Protein AF-A0A941DQD2-F1 (afdb_monomer)

Nearest PDB structures (foldseek):
  4eqq-assembly1_B  TM=7.097E-01  e=6.346E+00  Streptococcus phage TP-J34

Foldseek 3Di:
DDPPPPPCDDDLVNCQVVLCVVQVDHLVVLLVVLVVPPPDDLVVQLVCCCPVRVDDSSNSNSSSD

pLDDT: mean 90.11, std 15.15, range [45.09, 98.38]

Organism: NCBI:txid2828733

Mean predicted aligned error: 5.56 Å

Structure (mmCIF, N/CA/C/O backbone):
data_AF-A0A941DQD2-F1
#
_entry.id   AF-A0A941DQD2-F1
#
loop_
_atom_site.group_PDB
_atom_site.id
_atom_site.type_symbol
_atom_site.label_atom_id
_atom_site.label_alt_id
_atom_site.label_comp_id
_atom_site.label_asym_id
_atom_site.label_entity_id
_atom_site.label_seq_id
_atom_site.pdbx_PDB_ins_code
_atom_site.Cartn_x
_atom_site.Cartn_y
_atom_site.Cartn_z
_atom_site.occupancy
_atom_site.B_iso_or_equiv
_atom_site.auth_seq_id
_atom_site.auth_comp_id
_atom_site.auth_asym_id
_atom_site.auth_atom_id
_atom_site.pdbx_PDB_model_num
ATOM 1 N N . MET A 1 1 ? -19.201 -1.891 31.869 1.00 45.09 1 MET A N 1
ATOM 2 C CA . MET A 1 1 ? -17.829 -1.438 31.561 1.00 45.09 1 MET A CA 1
ATOM 3 C C . MET A 1 1 ? -17.298 -2.329 30.452 1.00 45.09 1 MET A C 1
ATOM 5 O O . MET A 1 1 ? -16.966 -3.470 30.729 1.00 45.09 1 MET A O 1
ATOM 9 N N . LEU A 1 2 ? -17.316 -1.865 29.203 1.00 46.12 2 LEU A N 1
ATOM 10 C CA . LEU A 1 2 ? -16.664 -2.562 28.093 1.00 46.12 2 LEU A CA 1
ATOM 11 C C . LEU A 1 2 ? -15.401 -1.762 27.792 1.00 46.12 2 LEU A C 1
ATOM 13 O O . LEU A 1 2 ? -15.483 -0.624 27.340 1.00 46.12 2 LEU A O 1
ATOM 17 N N . ALA A 1 3 ? -14.250 -2.309 28.169 1.00 48.06 3 ALA A N 1
ATOM 18 C CA . ALA A 1 3 ? -12.972 -1.743 27.783 1.00 48.06 3 ALA A CA 1
ATOM 19 C C . ALA A 1 3 ? -12.791 -2.005 26.284 1.00 48.06 3 ALA A C 1
ATOM 21 O O . ALA A 1 3 ? -12.488 -3.129 25.890 1.00 48.06 3 ALA A O 1
ATOM 22 N N . ASP A 1 4 ? -12.999 -0.978 25.463 1.00 52.50 4 ASP A N 1
ATOM 23 C CA . ASP A 1 4 ? -12.531 -0.962 24.080 1.00 52.50 4 ASP A CA 1
ATOM 24 C C . ASP A 1 4 ? -10.999 -0.896 24.119 1.00 52.50 4 ASP A C 1
ATOM 26 O O . ASP A 1 4 ? -10.383 0.168 24.227 1.00 52.50 4 ASP A O 1
ATOM 30 N N . LYS A 1 5 ? -10.357 -2.066 24.168 1.00 48.94 5 LYS A N 1
ATOM 31 C CA . LYS A 1 5 ? -8.922 -2.173 23.920 1.00 48.94 5 LYS A CA 1
ATOM 32 C C . LYS A 1 5 ? -8.733 -1.990 22.421 1.00 48.94 5 LYS A C 1
ATOM 34 O O . LYS A 1 5 ? -8.712 -2.963 21.677 1.00 48.94 5 LYS A O 1
ATOM 39 N N . SER A 1 6 ? -8.568 -0.740 21.996 1.00 53.25 6 SER A N 1
ATOM 40 C CA . SER A 1 6 ? -7.915 -0.445 20.725 1.00 53.25 6 SER A CA 1
ATOM 41 C C . SER A 1 6 ? -6.500 -1.020 20.795 1.00 53.25 6 SER A C 1
ATOM 43 O O . SER A 1 6 ? -5.579 -0.432 21.369 1.00 53.25 6 SER A O 1
ATOM 45 N N . GLU A 1 7 ? -6.333 -2.241 20.289 1.00 60.78 7 GLU A N 1
ATOM 46 C CA . GLU A 1 7 ? -5.014 -2.792 20.031 1.00 60.78 7 GLU A CA 1
ATOM 47 C C . GLU A 1 7 ? -4.295 -1.782 19.140 1.00 60.78 7 GLU A C 1
ATOM 49 O O . GLU A 1 7 ? -4.731 -1.482 18.027 1.00 60.78 7 GLU A O 1
ATOM 54 N N . LYS A 1 8 ? -3.241 -1.156 19.674 1.00 64.06 8 LYS A N 1
ATOM 55 C CA . LYS A 1 8 ? -2.447 -0.195 18.915 1.00 64.06 8 LYS A CA 1
ATOM 56 C C . LYS A 1 8 ? -1.848 -0.951 17.738 1.00 64.06 8 LYS A C 1
ATOM 58 O O . LYS A 1 8 ? -0.903 -1.714 17.922 1.00 64.06 8 LYS A O 1
ATOM 63 N N . VAL A 1 9 ? -2.403 -0.752 16.549 1.00 71.44 9 VAL A N 1
ATOM 64 C CA . VAL A 1 9 ? -1.834 -1.301 15.323 1.00 71.44 9 VAL A CA 1
ATOM 65 C C . VAL A 1 9 ? -0.465 -0.649 15.135 1.00 71.44 9 VAL A C 1
ATOM 67 O O . VAL A 1 9 ? -0.351 0.576 15.101 1.00 71.44 9 VAL A O 1
ATOM 70 N N . GLN A 1 10 ? 0.584 -1.464 15.087 1.00 75.31 10 GLN A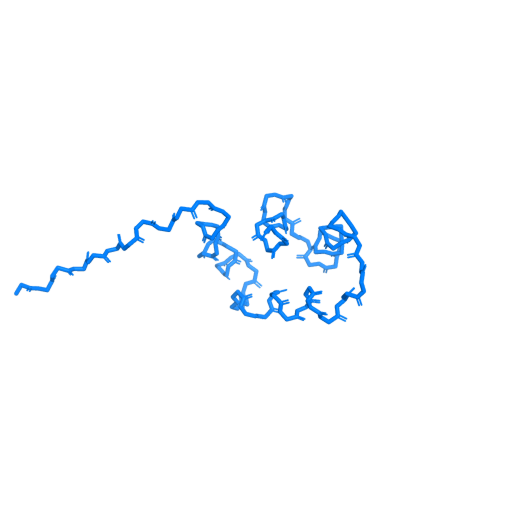 N 1
ATOM 71 C CA . GLN A 1 10 ? 1.970 -1.019 14.938 1.00 75.31 10 GLN A CA 1
ATOM 72 C C . GLN A 1 10 ? 2.492 -1.388 13.545 1.00 75.31 10 GLN A C 1
ATOM 74 O O . GLN A 1 10 ? 1.983 -2.304 12.903 1.00 75.31 10 GLN A O 1
ATOM 79 N N . GLY A 1 11 ? 3.522 -0.680 13.076 1.00 82.38 11 GLY A N 1
ATOM 80 C CA . GLY A 1 11 ? 4.168 -0.973 11.793 1.00 82.38 11 GLY A CA 1
ATOM 81 C C . GLY A 1 11 ? 3.313 -0.610 10.567 1.00 82.38 11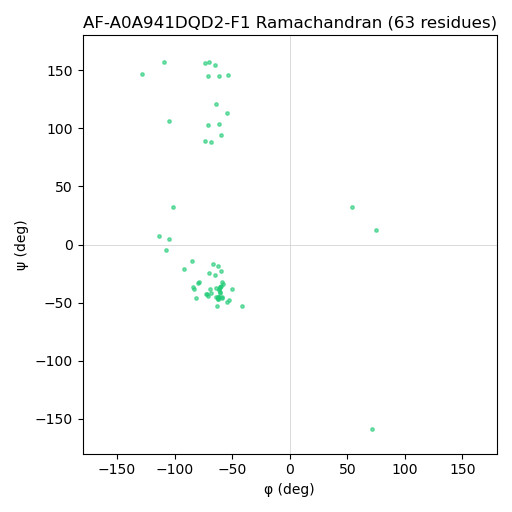 GLY A C 1
ATOM 82 O O . GLY A 1 11 ? 2.420 0.233 10.679 1.00 82.38 11 GLY A O 1
ATOM 83 N N . PRO A 1 12 ? 3.578 -1.210 9.392 1.00 85.12 12 PRO A N 1
ATOM 84 C 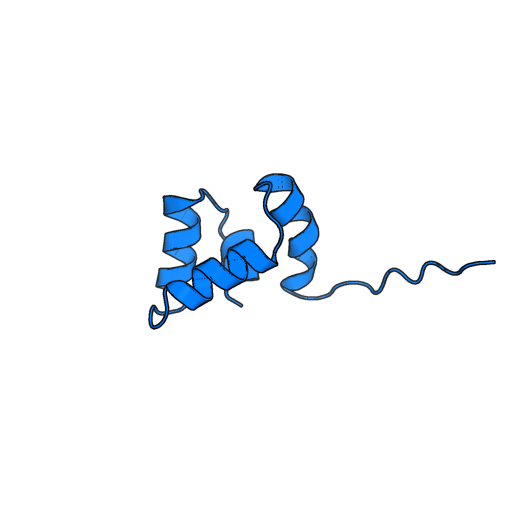CA . PRO A 1 12 ? 2.849 -0.945 8.145 1.00 85.12 12 PRO A CA 1
ATOM 85 C C . PRO A 1 12 ? 1.323 -1.010 8.281 1.00 85.12 12 PRO A C 1
ATOM 87 O O . PRO A 1 12 ? 0.620 -0.143 7.768 1.00 85.12 12 PRO A O 1
ATOM 90 N N . ALA A 1 13 ? 0.815 -1.955 9.077 1.00 88.62 13 ALA A N 1
ATOM 91 C CA . ALA A 1 13 ? -0.617 -2.119 9.318 1.00 88.62 13 ALA A CA 1
ATOM 92 C C . ALA A 1 13 ? -1.284 -0.878 9.946 1.00 88.62 13 ALA A C 1
ATOM 94 O O . ALA A 1 13 ? -2.482 -0.664 9.766 1.00 88.62 13 ALA A O 1
ATOM 95 N N . SER A 1 14 ? -0.523 -0.009 10.629 1.00 91.06 14 SER A N 1
ATOM 96 C CA . SER A 1 14 ? -1.047 1.252 11.185 1.00 91.06 14 SER A CA 1
ATOM 97 C C . SER A 1 14 ? -1.561 2.217 10.109 1.00 91.06 14 SER A C 1
ATOM 99 O O . SER A 1 14 ? -2.366 3.100 10.405 1.00 91.06 14 SER A O 1
ATOM 101 N N . TYR A 1 15 ? -1.148 2.024 8.852 1.00 92.75 15 TYR A N 1
ATOM 102 C CA . TYR A 1 15 ? -1.628 2.789 7.707 1.00 92.75 15 TYR A CA 1
ATOM 103 C C . TYR A 1 15 ? -2.932 2.239 7.120 1.00 92.75 15 TYR A C 1
ATOM 105 O O . TYR A 1 15 ? -3.576 2.943 6.349 1.00 92.75 15 TYR A O 1
ATOM 113 N N . PHE A 1 16 ? -3.368 1.020 7.454 1.00 95.12 16 PHE A N 1
ATOM 114 C CA . PHE A 1 16 ? -4.531 0.412 6.793 1.00 95.12 16 PHE A CA 1
ATOM 115 C C . PHE A 1 16 ? -5.811 1.247 6.940 1.00 95.12 16 PHE A C 1
ATOM 117 O O . PHE A 1 16 ? -6.421 1.538 5.910 1.00 95.12 16 PHE A O 1
ATOM 124 N N . PRO A 1 17 ? -6.166 1.779 8.129 1.00 95.75 17 PRO A N 1
ATOM 125 C CA . PRO A 1 17 ? -7.353 2.624 8.250 1.00 95.75 17 PRO A CA 1
ATOM 126 C C . PRO A 1 17 ? -7.300 3.885 7.371 1.00 95.75 17 PRO A C 1
ATOM 128 O O . PRO A 1 17 ? -8.321 4.328 6.844 1.00 95.75 17 PRO A O 1
ATOM 131 N N . SER A 1 18 ? -6.120 4.491 7.191 1.00 96.81 18 SER A N 1
ATOM 132 C CA . SER A 1 18 ? -5.974 5.685 6.348 1.00 96.81 18 SER A CA 1
ATOM 133 C C . SER A 1 18 ? -5.946 5.348 4.856 1.00 96.81 18 SER A C 1
ATOM 135 O O . SER A 1 18 ? -6.453 6.134 4.055 1.00 96.81 18 SER A O 1
ATOM 137 N N . ILE A 1 19 ? -5.412 4.184 4.480 1.00 97.88 19 ILE A N 1
ATOM 138 C CA . ILE A 1 19 ? -5.443 3.642 3.117 1.00 97.88 19 ILE A CA 1
ATOM 139 C C . ILE A 1 19 ? -6.887 3.373 2.700 1.00 97.88 19 ILE A C 1
ATOM 141 O O . ILE A 1 19 ? -7.328 3.908 1.685 1.00 97.88 19 ILE A O 1
ATOM 145 N N . GLU A 1 20 ? -7.652 2.634 3.503 1.00 97.81 20 GLU A N 1
ATOM 146 C CA . GLU A 1 20 ? -9.061 2.341 3.211 1.00 97.81 20 GLU A CA 1
ATOM 147 C C . GLU A 1 20 ? -9.876 3.631 3.092 1.00 97.81 20 GLU A C 1
ATOM 149 O O . GLU A 1 20 ? -10.595 3.834 2.113 1.00 97.81 20 GLU A O 1
ATOM 154 N N . LYS A 1 21 ? -9.684 4.568 4.030 1.00 97.94 21 LYS A N 1
ATOM 155 C CA . LYS A 1 21 ? -10.347 5.877 3.99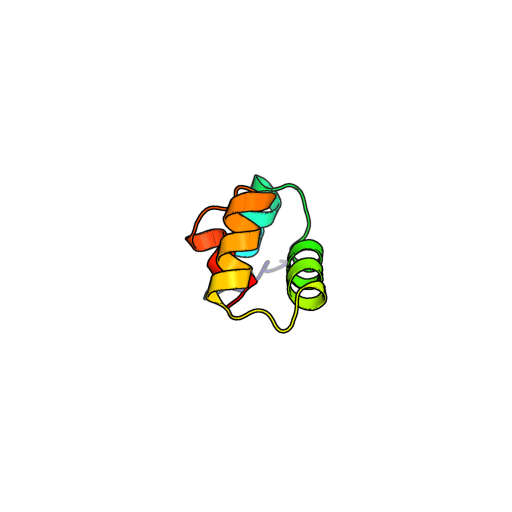5 1.00 97.94 21 LYS A CA 1
ATOM 156 C C . LYS A 1 21 ? -9.992 6.696 2.750 1.00 97.94 21 LYS A C 1
ATOM 158 O O . LYS A 1 21 ? -10.845 7.423 2.247 1.00 97.94 21 LYS A O 1
ATOM 163 N N . LYS A 1 22 ? -8.740 6.644 2.284 1.00 98.12 22 LYS A N 1
ATOM 164 C CA . LYS A 1 22 ? -8.261 7.469 1.164 1.00 98.12 22 LYS A CA 1
ATOM 165 C C . LYS A 1 22 ? -8.586 6.868 -0.202 1.00 98.12 22 LYS A C 1
ATOM 167 O O . LYS A 1 22 ? -8.882 7.626 -1.120 1.00 98.12 22 LYS A O 1
ATOM 172 N N . TYR A 1 23 ? -8.497 5.547 -0.341 1.00 97.62 23 TYR A N 1
ATOM 173 C CA . TYR A 1 23 ? -8.619 4.856 -1.630 1.00 97.62 23 TYR A CA 1
ATOM 174 C C . TYR A 1 23 ? -9.936 4.087 -1.792 1.00 97.62 23 TYR A C 1
ATOM 176 O O . TYR A 1 23 ? -10.211 3.578 -2.873 1.00 97.62 23 TYR A O 1
ATOM 184 N N . GLY A 1 24 ? -10.771 4.028 -0.750 1.00 97.69 24 GLY A N 1
ATOM 185 C CA . GLY A 1 24 ? -12.159 3.571 -0.841 1.00 97.69 24 GLY A CA 1
ATOM 186 C C . GLY A 1 24 ? -12.345 2.061 -0.990 1.00 97.69 24 GLY A C 1
ATOM 187 O O . GLY A 1 24 ? -13.448 1.627 -1.303 1.00 97.69 24 GLY A O 1
ATOM 188 N N . GLN A 1 25 ? -11.296 1.268 -0.774 1.00 98.31 25 GLN A N 1
ATOM 189 C CA . GLN A 1 25 ? -11.342 -0.196 -0.833 1.00 98.31 25 GLN A CA 1
ATOM 190 C C . GLN A 1 25 ? -10.753 -0.800 0.444 1.00 98.31 25 GLN A C 1
ATOM 192 O O . GLN A 1 25 ? -9.803 -0.216 0.980 1.00 98.31 25 GLN A O 1
ATOM 197 N N . PRO A 1 26 ? -11.265 -1.958 0.906 1.00 97.94 26 PRO A N 1
ATOM 198 C CA . PRO A 1 26 ? -10.743 -2.649 2.082 1.00 97.94 26 PRO A CA 1
ATOM 199 C C . PRO A 1 26 ? -9.308 -3.136 1.854 1.00 97.94 26 PRO A C 1
ATOM 201 O O . PRO A 1 26 ? -8.929 -3.437 0.723 1.00 97.94 26 PRO A O 1
ATOM 204 N N . ILE A 1 27 ? -8.512 -3.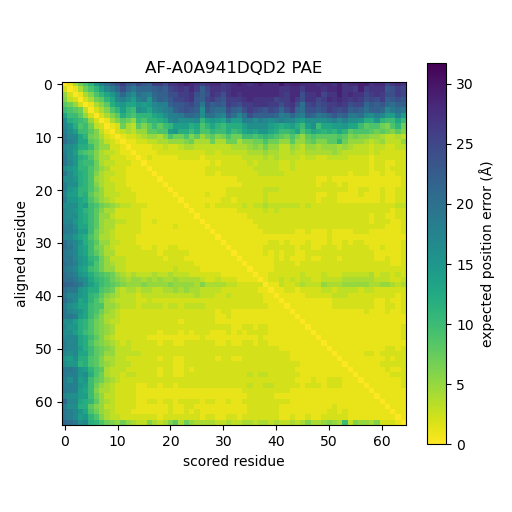301 2.913 1.00 97.06 27 ILE A N 1
ATOM 205 C CA . ILE A 1 27 ? -7.106 -3.716 2.772 1.00 97.06 27 ILE A CA 1
ATOM 206 C C . ILE A 1 27 ? -6.941 -5.053 2.033 1.00 97.06 27 ILE A C 1
ATOM 208 O O . ILE A 1 27 ? -6.020 -5.210 1.235 1.00 97.06 27 ILE A O 1
ATOM 212 N N . ALA A 1 28 ? -7.890 -5.976 2.213 1.00 97.56 28 ALA A N 1
ATOM 213 C CA . ALA A 1 28 ? -7.915 -7.262 1.520 1.00 97.56 28 ALA A CA 1
ATOM 214 C C . ALA A 1 28 ? -7.957 -7.121 -0.013 1.00 97.56 28 ALA A C 1
ATOM 216 O O . ALA A 1 28 ? -7.373 -7.939 -0.715 1.00 97.56 28 ALA A O 1
ATOM 217 N N . HIS A 1 29 ? -8.601 -6.072 -0.537 1.00 98.31 29 HIS A N 1
ATOM 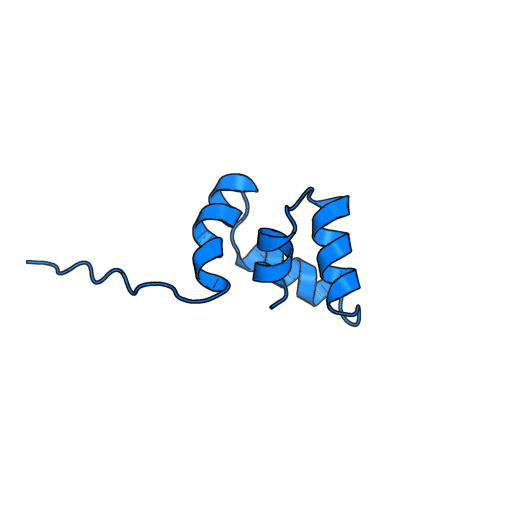218 C CA . HIS A 1 29 ? -8.609 -5.789 -1.973 1.00 98.31 29 HIS A CA 1
ATOM 219 C C . HIS A 1 29 ? -7.198 -5.473 -2.484 1.00 98.31 29 HIS A C 1
ATOM 221 O O . HIS A 1 29 ? -6.765 -6.013 -3.499 1.00 98.31 29 HIS A O 1
ATOM 227 N N . TRP A 1 30 ? -6.462 -4.632 -1.756 1.00 98.12 30 TRP A N 1
ATOM 228 C CA . TRP A 1 30 ? -5.108 -4.227 -2.133 1.00 98.12 30 TRP A CA 1
ATOM 229 C C . TRP A 1 30 ? -4.100 -5.371 -2.023 1.00 98.12 30 TRP A C 1
ATOM 231 O O . TRP A 1 30 ? -3.245 -5.516 -2.894 1.00 98.12 30 TRP A O 1
ATOM 241 N N . ILE A 1 31 ? -4.232 -6.209 -0.992 1.00 97.44 31 ILE A N 1
ATOM 242 C CA . ILE A 1 31 ? -3.419 -7.422 -0.828 1.00 97.44 31 ILE A CA 1
ATOM 243 C C . ILE A 1 31 ? -3.672 -8.386 -1.994 1.00 97.44 31 ILE A C 1
ATOM 245 O O . ILE A 1 31 ? -2.720 -8.828 -2.630 1.00 9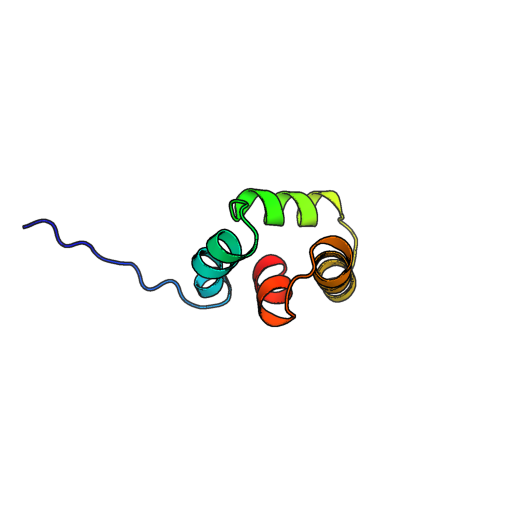7.44 31 ILE A O 1
ATOM 249 N N . ALA A 1 32 ? -4.938 -8.634 -2.349 1.00 98.19 32 ALA A N 1
ATOM 250 C CA . ALA A 1 32 ? -5.285 -9.511 -3.467 1.00 98.19 32 ALA A CA 1
ATOM 251 C C . ALA A 1 32 ? -4.731 -9.006 -4.814 1.00 98.19 32 ALA A C 1
ATOM 253 O O . ALA A 1 32 ? -4.295 -9.807 -5.640 1.00 98.19 32 ALA A O 1
ATOM 254 N N . LEU A 1 33 ? -4.699 -7.685 -5.035 1.00 97.38 33 LEU A N 1
ATOM 255 C CA . LEU A 1 33 ? -4.054 -7.094 -6.213 1.00 97.38 33 LEU A CA 1
ATOM 256 C C . LEU A 1 33 ? -2.549 -7.388 -6.242 1.00 97.38 33 LEU A C 1
ATOM 258 O O . LEU A 1 33 ? -2.021 -7.778 -7.282 1.00 97.38 33 LEU A O 1
ATOM 262 N N . VAL A 1 34 ? -1.855 -7.237 -5.112 1.00 97.25 34 VAL A N 1
ATOM 263 C CA . VAL A 1 34 ? -0.425 -7.563 -5.013 1.00 97.25 34 VAL A CA 1
ATOM 264 C C . VAL A 1 34 ? -0.179 -9.049 -5.283 1.00 97.25 34 VAL A C 1
ATOM 266 O O . VAL A 1 34 ? 0.678 -9.377 -6.103 1.00 97.25 34 VAL A O 1
ATOM 269 N N . GLU A 1 35 ? -0.960 -9.937 -4.667 1.00 97.12 35 GLU A N 1
ATOM 270 C CA . GLU A 1 35 ? -0.852 -11.390 -4.852 1.00 97.12 35 GLU A CA 1
ATOM 271 C C . GLU A 1 35 ? -1.087 -11.812 -6.309 1.00 97.12 35 GLU A C 1
ATOM 273 O O . GLU A 1 35 ? -0.331 -12.621 -6.848 1.00 97.12 35 GLU A O 1
ATOM 278 N N . ALA A 1 36 ? -2.076 -11.214 -6.979 1.00 96.88 36 ALA A N 1
ATOM 279 C CA . ALA A 1 36 ? -2.375 -11.472 -8.387 1.00 96.88 36 ALA A CA 1
ATOM 280 C C . ALA A 1 36 ? -1.272 -10.993 -9.350 1.00 96.88 36 ALA A C 1
ATOM 282 O O . ALA A 1 36 ? -1.244 -11.420 -10.505 1.00 96.88 36 ALA A O 1
ATOM 283 N N . THR A 1 37 ? -0.366 -10.123 -8.889 1.00 94.31 37 THR A N 1
ATOM 284 C CA . THR A 1 37 ? 0.711 -9.537 -9.703 1.00 94.31 37 THR A CA 1
ATOM 285 C C . THR A 1 37 ? 2.084 -10.156 -9.403 1.00 94.31 37 THR A C 1
ATOM 287 O O . THR A 1 37 ? 3.108 -9.735 -9.944 1.00 94.31 37 THR A O 1
ATOM 290 N N . LEU A 1 38 ? 2.157 -11.180 -8.551 1.00 91.62 38 LEU A N 1
ATOM 291 C CA . LEU A 1 38 ? 3.389 -11.948 -8.375 1.00 91.62 38 LEU A CA 1
ATOM 292 C C . LEU A 1 38 ? 3.799 -12.626 -9.702 1.00 91.62 38 LEU A C 1
ATOM 294 O O . LEU A 1 38 ? 2.933 -13.032 -1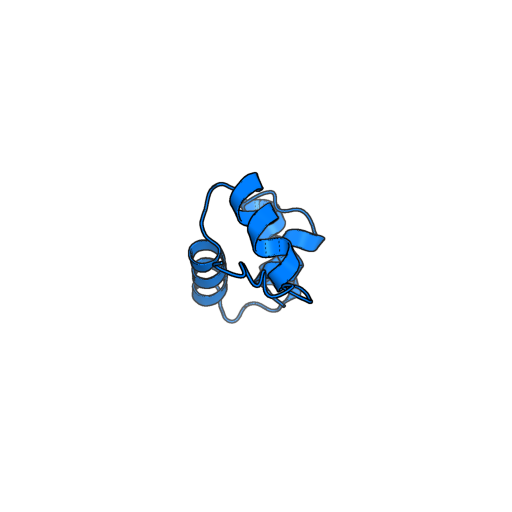0.479 1.00 91.62 38 LEU A O 1
ATOM 298 N N . PRO A 1 39 ? 5.108 -12.762 -9.998 1.00 95.81 39 PRO A N 1
ATOM 299 C CA . PRO A 1 39 ? 6.248 -12.655 -9.083 1.00 95.81 39 PRO A CA 1
ATOM 300 C C . PRO A 1 39 ? 7.004 -11.312 -9.153 1.00 95.81 39 PRO A C 1
ATOM 302 O O . PRO A 1 39 ? 8.225 -11.298 -8.979 1.00 95.81 39 PRO A O 1
ATOM 305 N N . LEU A 1 40 ? 6.332 -10.191 -9.443 1.00 96.00 40 LEU A N 1
ATOM 306 C CA . LEU A 1 40 ? 6.995 -8.882 -9.485 1.00 96.00 40 LEU A CA 1
ATOM 307 C C . LEU A 1 40 ? 7.774 -8.577 -8.194 1.00 96.00 40 LEU A C 1
ATOM 309 O O . LEU A 1 40 ? 7.368 -8.935 -7.087 1.00 96.00 40 LEU A O 1
ATOM 313 N N . ARG A 1 41 ? 8.903 -7.875 -8.332 1.00 96.81 41 ARG A N 1
ATOM 314 C CA . ARG A 1 41 ? 9.730 -7.465 -7.192 1.00 96.81 41 ARG A CA 1
ATOM 315 C C . ARG A 1 41 ? 9.022 -6.387 -6.379 1.00 96.81 41 ARG A C 1
ATOM 317 O O . ARG A 1 41 ? 8.241 -5.602 -6.910 1.00 96.81 41 ARG A O 1
ATOM 324 N N . HIS A 1 42 ? 9.403 -6.261 -5.107 1.00 96.00 42 HIS A N 1
ATOM 325 C CA . HIS A 1 42 ? 8.864 -5.266 -4.165 1.00 96.00 42 HIS A CA 1
ATOM 326 C C . HIS A 1 42 ? 8.668 -3.873 -4.779 1.00 96.00 42 HIS A C 1
ATOM 328 O O . HIS A 1 42 ? 7.579 -3.308 -4.747 1.00 96.00 42 HIS A O 1
ATOM 334 N N . MET A 1 43 ? 9.716 -3.318 -5.394 1.00 96.81 43 MET A N 1
ATOM 335 C CA . MET A 1 43 ? 9.651 -1.971 -5.972 1.00 96.81 43 MET A CA 1
ATOM 336 C C . MET A 1 43 ? 8.775 -1.884 -7.226 1.00 96.81 43 MET A C 1
ATOM 338 O O . MET A 1 43 ? 8.265 -0.807 -7.519 1.00 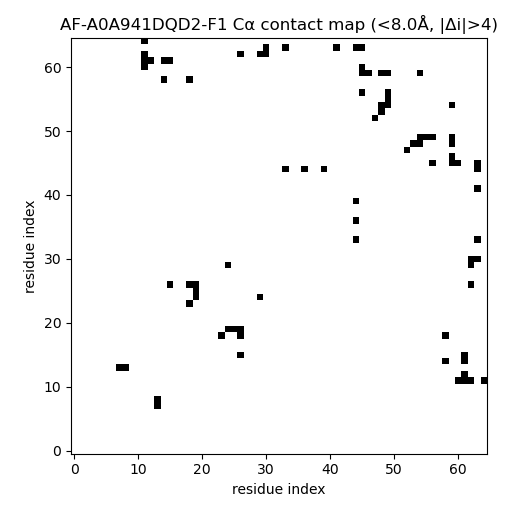96.81 43 MET A O 1
ATOM 342 N N . GLU A 1 44 ? 8.587 -2.984 -7.951 1.00 98.06 44 GLU A N 1
ATOM 343 C CA . GLU A 1 44 ? 7.687 -3.055 -9.107 1.00 98.06 44 GLU A CA 1
ATOM 344 C C . GLU A 1 44 ? 6.226 -3.044 -8.633 1.00 98.06 44 GLU A C 1
ATOM 346 O O . GLU A 1 44 ? 5.434 -2.256 -9.144 1.00 98.06 44 GLU A O 1
ATOM 351 N N . LEU A 1 45 ? 5.902 -3.791 -7.571 1.00 98.31 45 LEU A N 1
ATOM 352 C CA . LEU A 1 45 ? 4.588 -3.759 -6.911 1.00 98.31 45 LEU A CA 1
ATOM 353 C C . LEU A 1 45 ? 4.268 -2.368 -6.342 1.00 98.31 45 LEU A C 1
ATOM 355 O O . LEU A 1 45 ? 3.190 -1.821 -6.573 1.00 98.31 45 LEU A O 1
ATOM 359 N N . VAL A 1 46 ? 5.235 -1.744 -5.658 1.00 97.69 46 VAL A N 1
ATOM 360 C CA . VAL A 1 46 ? 5.090 -0.372 -5.145 1.00 97.69 46 VAL A CA 1
ATOM 361 C C . VAL A 1 46 ? 4.863 0.626 -6.283 1.00 97.69 46 VAL A C 1
ATOM 363 O O . VAL A 1 46 ? 4.057 1.544 -6.132 1.00 97.69 46 VAL A O 1
ATOM 366 N N . GLN A 1 47 ? 5.562 0.491 -7.415 1.00 98.38 47 GLN A N 1
ATOM 367 C CA . GLN A 1 47 ? 5.341 1.380 -8.559 1.00 98.38 47 GLN A CA 1
ATOM 368 C C . GLN A 1 47 ? 3.978 1.156 -9.207 1.00 98.38 47 GLN A C 1
ATOM 370 O O . GLN A 1 47 ? 3.314 2.151 -9.466 1.00 98.38 47 GLN A O 1
ATOM 375 N N . MET A 1 48 ? 3.529 -0.090 -9.376 1.00 98.25 48 MET A N 1
ATOM 376 C CA . MET A 1 48 ? 2.190 -0.405 -9.887 1.00 98.25 48 MET A CA 1
ATOM 377 C C . MET A 1 48 ? 1.101 0.288 -9.052 1.00 98.25 48 MET A C 1
ATOM 379 O O . MET A 1 48 ? 0.287 1.038 -9.592 1.00 98.25 48 MET A O 1
ATOM 383 N N . LEU A 1 49 ? 1.161 0.170 -7.718 1.00 98.31 49 LEU A N 1
ATOM 384 C CA . LEU A 1 49 ? 0.213 0.839 -6.814 1.00 98.31 49 LEU A CA 1
ATOM 385 C C . LEU A 1 49 ? 0.252 2.371 -6.947 1.00 98.31 49 LEU A C 1
ATOM 387 O O . LEU A 1 49 ? -0.777 3.048 -6.869 1.00 98.31 49 LEU A O 1
ATOM 391 N N . LYS A 1 50 ? 1.438 2.943 -7.171 1.00 98.31 50 LYS A N 1
ATOM 392 C CA . LYS A 1 50 ? 1.604 4.386 -7.382 1.00 98.31 50 LYS A CA 1
ATOM 393 C C . LYS A 1 50 ? 1.064 4.846 -8.734 1.00 98.31 50 LYS A C 1
ATOM 395 O O . LYS A 1 50 ? 0.463 5.912 -8.795 1.00 98.31 50 LYS A O 1
ATOM 400 N N . THR A 1 51 ? 1.304 4.104 -9.811 1.00 98.12 51 THR A N 1
ATOM 401 C CA . THR A 1 51 ? 0.945 4.532 -11.169 1.00 98.12 51 THR A CA 1
ATOM 402 C C . THR A 1 51 ? -0.520 4.269 -11.474 1.00 98.12 51 THR A C 1
ATOM 404 O O . THR A 1 51 ? -1.203 5.163 -11.968 1.00 98.12 51 THR A O 1
ATOM 407 N N . GLU A 1 52 ? -1.021 3.084 -11.139 1.00 97.88 52 GLU A N 1
ATOM 408 C CA . GLU A 1 52 ? -2.375 2.656 -11.501 1.00 97.88 52 GLU A CA 1
ATOM 409 C C . GLU A 1 52 ? -3.423 3.157 -10.506 1.00 97.88 52 GLU A C 1
ATOM 411 O O . GLU A 1 52 ? -4.504 3.583 -10.903 1.00 97.88 52 GLU A O 1
ATOM 416 N N . TYR A 1 53 ? -3.077 3.194 -9.216 1.00 97.44 53 TYR A N 1
ATOM 417 C CA . TYR A 1 53 ? -4.011 3.540 -8.137 1.00 97.44 53 TYR A CA 1
ATOM 418 C C . TYR A 1 53 ? -3.663 4.859 -7.437 1.00 97.44 53 TYR A C 1
ATOM 420 O O . TYR A 1 53 ? -4.278 5.216 -6.431 1.00 97.44 53 TYR A O 1
ATOM 428 N N . GLN A 1 54 ? -2.680 5.601 -7.966 1.00 97.94 54 GLN A N 1
ATOM 429 C CA . GLN A 1 54 ? -2.266 6.918 -7.463 1.00 97.94 54 GLN A CA 1
ATOM 430 C C . GLN A 1 54 ? -1.926 6.898 -5.963 1.00 97.94 54 GLN A C 1
ATOM 432 O O . GLN A 1 54 ? -2.138 7.867 -5.219 1.00 97.94 54 GLN A O 1
ATOM 437 N N . MET A 1 55 ? -1.399 5.766 -5.484 1.00 98.12 55 MET A N 1
ATOM 438 C CA . MET A 1 55 ? -1.008 5.640 -4.091 1.00 98.12 55 MET A CA 1
ATOM 439 C C . MET A 1 55 ? 0.238 6.471 -3.779 1.00 98.12 55 MET A C 1
ATOM 441 O O . MET A 1 55 ? 1.152 6.607 -4.588 1.00 98.12 55 MET A O 1
ATOM 445 N N . GLY A 1 56 ? 0.296 7.036 -2.569 1.00 97.50 56 GLY A N 1
ATOM 446 C CA . GLY A 1 56 ? 1.515 7.677 -2.074 1.00 97.50 56 GLY A CA 1
ATOM 447 C C . GLY A 1 56 ? 2.562 6.627 -1.698 1.00 97.50 56 GLY A C 1
ATOM 448 O O . GLY A 1 56 ? 2.203 5.503 -1.359 1.00 97.50 56 GLY A O 1
ATOM 449 N N . HIS A 1 57 ? 3.848 6.996 -1.693 1.00 96.38 57 HIS A N 1
ATOM 450 C CA . HIS A 1 57 ? 4.941 6.049 -1.422 1.00 96.38 57 HIS A CA 1
ATOM 451 C C . HIS A 1 57 ? 4.747 5.259 -0.117 1.00 96.38 57 HIS A C 1
ATOM 453 O O . HIS A 1 57 ? 4.849 4.040 -0.139 1.00 96.38 57 HIS A O 1
ATOM 459 N N . GLY A 1 58 ? 4.408 5.929 0.992 1.00 95.75 58 GLY A N 1
ATOM 460 C CA . GLY A 1 58 ? 4.191 5.260 2.282 1.00 95.75 58 GLY A CA 1
ATOM 461 C C . GLY A 1 58 ? 3.004 4.292 2.283 1.00 95.75 58 GLY A C 1
ATOM 462 O O . GLY A 1 58 ? 3.102 3.218 2.860 1.00 95.75 58 GLY A O 1
ATOM 463 N N . HIS A 1 59 ? 1.915 4.632 1.589 1.00 97.50 59 HIS A N 1
ATOM 464 C CA . HIS A 1 59 ? 0.734 3.769 1.489 1.00 97.50 59 HIS A CA 1
ATOM 465 C C . HIS A 1 59 ? 1.000 2.542 0.616 1.00 97.50 59 HIS A C 1
ATOM 467 O O . HIS A 1 59 ? 0.672 1.431 1.014 1.00 97.50 59 HIS A O 1
ATOM 473 N N . ALA A 1 60 ? 1.653 2.738 -0.533 1.00 97.94 60 ALA A N 1
ATOM 474 C CA . ALA A 1 60 ? 2.053 1.640 -1.404 1.00 97.94 60 ALA A CA 1
ATOM 475 C C . ALA A 1 60 ? 3.037 0.698 -0.692 1.00 97.94 60 ALA A C 1
ATOM 477 O O . ALA A 1 60 ? 2.848 -0.511 -0.716 1.00 97.94 60 ALA A O 1
ATOM 478 N N . ASN A 1 61 ? 4.042 1.239 0.007 1.00 96.75 61 ASN A N 1
ATOM 479 C CA . ASN A 1 61 ? 4.962 0.413 0.792 1.00 96.75 61 ASN A CA 1
ATOM 480 C C . ASN A 1 61 ? 4.240 -0.351 1.902 1.00 96.75 61 ASN A C 1
ATOM 482 O O . ASN A 1 61 ? 4.569 -1.502 2.135 1.00 96.75 61 ASN A O 1
ATOM 486 N N . ALA A 1 62 ? 3.258 0.261 2.568 1.00 96.69 62 ALA A N 1
ATOM 487 C CA . ALA A 1 62 ? 2.550 -0.397 3.657 1.00 96.69 62 ALA A CA 1
ATOM 488 C C . ALA A 1 62 ? 1.735 -1.625 3.214 1.00 96.69 62 ALA A C 1
ATOM 490 O O . ALA A 1 62 ? 1.517 -2.513 4.028 1.00 96.69 62 ALA A O 1
ATOM 491 N N . ILE A 1 63 ? 1.297 -1.672 1.952 1.00 96.81 63 ILE A N 1
ATOM 492 C CA . ILE A 1 63 ? 0.563 -2.813 1.377 1.00 96.81 63 ILE A CA 1
ATOM 493 C C . ILE A 1 63 ? 1.512 -3.949 0.970 1.00 96.81 63 ILE A C 1
ATOM 495 O O . ILE A 1 63 ? 1.125 -5.109 1.035 1.00 96.81 63 ILE A O 1
ATOM 499 N N . VAL A 1 64 ? 2.729 -3.620 0.524 1.00 96.12 64 VAL A N 1
ATOM 500 C CA . VAL A 1 64 ? 3.698 -4.599 -0.006 1.00 96.12 64 VAL A CA 1
ATOM 501 C C . VAL A 1 64 ? 4.643 -5.143 1.082 1.00 96.12 64 VAL A C 1
ATOM 503 O O . VAL A 1 64 ? 5.262 -6.182 0.876 1.00 96.12 64 VAL A O 1
ATOM 506 N N . ALA A 1 65 ? 4.792 -4.423 2.202 1.00 89.75 65 ALA A N 1
ATOM 507 C CA . ALA A 1 65 ? 5.726 -4.728 3.294 1.00 89.75 65 ALA A CA 1
ATOM 508 C C . ALA A 1 65 ? 5.405 -6.002 4.088 1.00 89.75 65 ALA A C 1
ATOM 510 O O . ALA A 1 65 ? 4.209 -6.323 4.258 1.00 89.75 65 ALA A O 1
#

Sequence (65 aa):
MLADKSEKVQGPASYFPSIEKKYGQPIAHWIALVEATLPLRHMELVQMLKTEYQMGHGHANAIVA

Solvent-accessible surface area (backbone atoms only — not comparable to full-atom values): 3998 Å² total; per-residue (Å²): 139,82,83,83,75,75,73,78,63,64,72,50,63,51,46,45,70,58,46,26,71,74,71,75,47,58,66,68,58,58,44,52,54,54,62,74,52,59,88,60,51,73,69,54,52,32,45,49,36,30,70,78,67,66,37,51,73,70,59,25,43,35,67,73,105

InterPro domains:
  IPR025629 Protein of unknown function DUF4287 [PF14117] (11-65)

Radius of gyration: 13.38 Å; Cα contacts (8 Å, |Δi|>4): 42; chains: 1; bounding box: 28×20×43 Å

Secondary structure (DSSP, 8-state):
----------GGGGGHHHHHHHHSS-HHHHHHHHHHTTT--HHHHHHHHHHHS---HHHHHHHH-